Protein AF-A0A1V6XBX2-F1 (afdb_monomer)

pLDDT: mean 84.84, std 13.64, range [40.03, 98.0]

Structure (mmCIF, N/CA/C/O backbone):
data_AF-A0A1V6XBX2-F1
#
_entry.id   AF-A0A1V6XBX2-F1
#
loop_
_atom_site.group_PDB
_atom_site.id
_atom_site.type_symbol
_atom_site.label_atom_id
_atom_site.label_alt_id
_atom_site.label_comp_id
_atom_site.label_asym_id
_atom_site.label_entity_id
_atom_site.label_seq_id
_atom_site.pdbx_PDB_ins_code
_atom_site.Cartn_x
_atom_site.Cartn_y
_atom_site.Cartn_z
_atom_site.occupancy
_atom_site.B_iso_or_equiv
_atom_site.auth_seq_id
_atom_site.auth_comp_id
_atom_site.auth_asym_id
_atom_site.auth_atom_id
_atom_site.pdbx_PDB_model_num
ATOM 1 N N . MET A 1 1 ? 5.591 -26.740 -16.834 1.00 48.97 1 MET A N 1
ATOM 2 C CA . MET A 1 1 ? 5.102 -25.373 -16.517 1.00 48.97 1 MET A CA 1
ATOM 3 C C . MET A 1 1 ? 5.470 -24.867 -15.116 1.00 48.97 1 MET A C 1
ATOM 5 O O . MET A 1 1 ? 5.672 -23.668 -14.979 1.00 48.97 1 MET A O 1
ATOM 9 N N . VAL A 1 2 ? 5.560 -25.709 -14.074 1.00 46.50 2 VAL A N 1
ATOM 10 C CA . VAL A 1 2 ? 6.003 -25.264 -12.728 1.00 46.50 2 VAL A CA 1
ATOM 11 C C . VAL A 1 2 ? 7.518 -25.025 -12.680 1.00 46.50 2 VAL A C 1
ATOM 13 O O . VAL A 1 2 ? 7.960 -24.003 -12.169 1.00 46.50 2 VAL A O 1
ATOM 16 N N . GLU A 1 3 ? 8.308 -25.904 -13.295 1.00 40.03 3 GLU A N 1
ATOM 17 C CA . GLU A 1 3 ? 9.778 -25.818 -13.299 1.00 40.03 3 GLU A CA 1
ATOM 18 C C . GLU A 1 3 ? 10.311 -24.557 -13.997 1.00 40.03 3 GLU A C 1
ATOM 20 O O . GLU A 1 3 ? 11.242 -23.920 -13.516 1.00 40.03 3 GLU A O 1
ATOM 25 N N . GLU A 1 4 ? 9.659 -24.119 -15.073 1.00 40.56 4 GLU A N 1
ATOM 26 C CA . GLU A 1 4 ? 10.021 -22.898 -15.805 1.00 40.56 4 GLU A CA 1
ATOM 27 C C . GLU A 1 4 ? 9.711 -21.618 -15.001 1.00 40.56 4 GLU A C 1
ATOM 29 O O . GLU A 1 4 ? 10.446 -20.631 -15.065 1.00 40.56 4 GLU A O 1
ATOM 34 N N . ARG A 1 5 ? 8.666 -21.650 -14.157 1.00 47.09 5 ARG A N 1
ATOM 35 C CA . ARG A 1 5 ? 8.363 -20.569 -13.202 1.00 47.09 5 ARG A CA 1
ATOM 36 C C . ARG A 1 5 ? 9.399 -20.484 -12.080 1.00 47.09 5 ARG A C 1
ATOM 38 O O . ARG A 1 5 ? 9.719 -19.375 -11.659 1.00 47.09 5 ARG A O 1
ATOM 45 N N . VAL A 1 6 ? 9.934 -21.622 -11.632 1.00 46.78 6 VAL A N 1
ATOM 46 C CA . VAL A 1 6 ? 11.008 -21.685 -10.625 1.00 46.78 6 VAL A CA 1
ATOM 47 C C . VAL A 1 6 ? 12.339 -21.219 -11.225 1.00 46.78 6 VAL A C 1
ATOM 49 O O . VAL A 1 6 ? 13.027 -20.396 -10.627 1.00 46.78 6 VAL A O 1
ATOM 52 N N . ALA A 1 7 ? 12.667 -21.639 -12.450 1.00 46.53 7 ALA A N 1
ATOM 53 C CA . ALA A 1 7 ? 13.879 -21.204 -13.148 1.00 46.53 7 ALA A CA 1
ATOM 54 C C . ALA A 1 7 ? 13.904 -19.682 -13.400 1.00 46.53 7 ALA A C 1
ATOM 56 O O . ALA A 1 7 ? 14.932 -19.032 -13.201 1.00 46.53 7 ALA A O 1
ATOM 57 N N . ASN A 1 8 ? 12.759 -19.081 -13.749 1.00 48.72 8 ASN A N 1
ATOM 58 C CA . ASN A 1 8 ? 12.637 -17.626 -13.892 1.00 48.72 8 ASN A CA 1
ATOM 59 C C . ASN A 1 8 ? 12.634 -16.866 -12.554 1.00 48.72 8 ASN A C 1
ATOM 61 O O . ASN A 1 8 ? 12.913 -15.667 -12.546 1.00 48.72 8 ASN A O 1
ATOM 65 N N . SER A 1 9 ? 12.365 -17.526 -11.421 1.00 51.09 9 SER A N 1
ATOM 66 C CA . SER A 1 9 ? 12.452 -16.898 -10.093 1.00 51.09 9 SER A CA 1
ATOM 67 C C . SER A 1 9 ? 13.895 -16.762 -9.586 1.00 51.09 9 SER A C 1
ATOM 69 O O . SER A 1 9 ? 14.126 -16.017 -8.636 1.00 51.09 9 SER A O 1
ATOM 71 N N . LEU A 1 10 ? 14.855 -17.463 -10.205 1.00 49.78 10 LEU A N 1
ATOM 72 C CA . LEU A 1 10 ? 16.271 -17.487 -9.813 1.00 49.78 10 LEU A CA 1
ATOM 73 C C . LEU A 1 10 ? 17.147 -16.486 -10.580 1.00 49.78 10 LEU A C 1
ATOM 75 O O . LEU A 1 10 ? 18.305 -16.271 -10.211 1.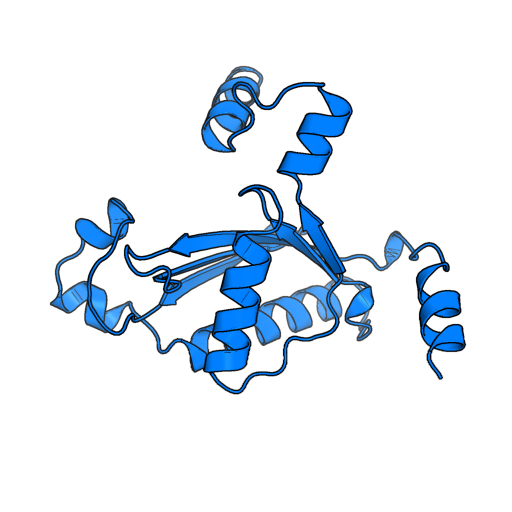00 49.78 10 LEU A O 1
ATOM 79 N N . ARG A 1 11 ? 16.626 -15.836 -11.630 1.00 58.62 11 ARG A N 1
ATOM 80 C CA . ARG A 1 11 ? 17.337 -14.719 -12.263 1.00 58.62 11 ARG A CA 1
ATOM 81 C C . ARG A 1 11 ? 17.361 -13.550 -11.288 1.00 58.62 11 ARG A C 1
ATOM 83 O O . ARG A 1 11 ? 16.315 -12.997 -10.948 1.00 58.62 11 ARG A O 1
ATOM 90 N N . ARG A 1 12 ? 18.567 -13.177 -10.841 1.00 64.06 12 ARG A N 1
ATOM 91 C CA . ARG A 1 12 ? 18.766 -11.958 -10.051 1.00 64.06 12 ARG A CA 1
ATOM 92 C C . ARG A 1 12 ? 18.124 -10.796 -10.809 1.00 64.06 12 ARG A C 1
ATOM 94 O O . ARG A 1 12 ? 18.428 -10.627 -11.991 1.00 64.06 12 ARG A O 1
ATOM 101 N N . PRO A 1 13 ? 17.220 -10.040 -10.174 1.00 68.00 13 PRO A N 1
ATOM 102 C CA . PRO A 1 13 ? 16.595 -8.932 -10.859 1.00 68.00 13 PRO A CA 1
ATOM 103 C C . PRO A 1 13 ? 17.627 -7.874 -11.213 1.00 68.00 13 PRO A C 1
ATOM 105 O O . PRO A 1 13 ? 18.527 -7.580 -10.424 1.00 68.00 13 PRO A O 1
ATOM 108 N N . ASP A 1 14 ? 17.472 -7.304 -12.402 1.00 80.06 14 ASP A N 1
ATOM 109 C CA . ASP A 1 14 ? 18.209 -6.116 -12.792 1.00 80.06 14 ASP A CA 1
ATOM 110 C C . ASP A 1 14 ? 17.801 -4.973 -11.856 1.00 80.06 14 ASP A C 1
ATOM 112 O O . ASP A 1 14 ? 16.692 -4.439 -11.931 1.00 80.06 14 ASP A O 1
ATOM 116 N N . LEU A 1 15 ? 18.696 -4.635 -10.927 1.00 80.50 15 LEU A N 1
ATOM 117 C CA . LEU A 1 15 ? 18.447 -3.624 -9.904 1.00 80.50 15 LEU A CA 1
ATOM 118 C C . LEU A 1 15 ? 18.161 -2.250 -10.522 1.00 80.50 15 LEU A C 1
ATOM 120 O O . LEU A 1 15 ? 17.426 -1.464 -9.927 1.00 80.50 15 LEU A O 1
ATOM 124 N N . SER A 1 16 ? 18.680 -1.976 -11.727 1.00 82.94 16 SER A N 1
ATOM 125 C CA . SER A 1 16 ? 18.423 -0.719 -12.442 1.00 82.94 16 SER A CA 1
ATOM 126 C C . SER A 1 16 ? 16.960 -0.571 -12.876 1.00 82.94 16 SER A C 1
ATOM 128 O O . SER A 1 16 ? 16.481 0.544 -13.081 1.00 82.94 16 SER A O 1
ATOM 130 N N . ARG A 1 17 ? 16.222 -1.687 -12.939 1.00 88.19 17 ARG A N 1
ATOM 131 C CA . ARG A 1 17 ? 14.811 -1.741 -13.335 1.00 88.19 17 ARG A CA 1
ATOM 132 C C . ARG A 1 17 ? 13.851 -1.813 -12.155 1.00 88.19 17 ARG A C 1
ATOM 134 O O . ARG A 1 17 ? 12.648 -1.663 -12.340 1.00 88.19 17 ARG A O 1
ATOM 141 N N . ILE A 1 18 ? 14.345 -1.998 -10.929 1.00 92.25 18 ILE A N 1
ATOM 142 C CA . ILE A 1 18 ? 13.470 -2.169 -9.766 1.00 92.25 18 ILE A CA 1
ATOM 143 C C . ILE A 1 18 ? 12.828 -0.850 -9.341 1.00 92.25 18 ILE A C 1
ATOM 145 O O . ILE A 1 18 ? 13.509 0.152 -9.145 1.00 92.25 18 ILE A O 1
ATOM 149 N N . THR A 1 19 ? 11.521 -0.859 -9.096 1.00 94.31 19 THR A N 1
ATOM 150 C CA . THR A 1 19 ? 10.825 0.224 -8.388 1.00 94.31 19 THR A CA 1
ATOM 151 C C . THR A 1 19 ? 10.358 -0.290 -7.034 1.00 94.31 19 THR A C 1
ATOM 153 O O . THR A 1 19 ? 9.632 -1.278 -6.966 1.00 94.31 19 THR A O 1
ATOM 156 N N . VAL A 1 20 ? 10.746 0.384 -5.950 1.00 95.62 20 VAL A N 1
ATOM 157 C CA . VAL A 1 20 ? 10.257 0.049 -4.605 1.00 95.62 20 VAL A CA 1
ATOM 158 C C . VAL A 1 20 ? 9.111 0.987 -4.250 1.00 95.62 20 VAL A C 1
ATOM 160 O O . VAL A 1 20 ? 9.232 2.203 -4.401 1.00 95.62 20 VAL A O 1
ATOM 163 N N . ILE A 1 21 ? 8.000 0.420 -3.790 1.00 96.88 21 ILE A N 1
ATOM 164 C CA . ILE A 1 21 ? 6.854 1.148 -3.251 1.00 96.88 21 ILE A CA 1
ATOM 165 C C . ILE A 1 21 ? 6.729 0.767 -1.781 1.00 96.88 21 ILE A C 1
ATOM 167 O O . ILE A 1 21 ? 6.383 -0.367 -1.453 1.00 96.88 21 ILE A O 1
ATOM 171 N N . PHE A 1 22 ? 7.014 1.716 -0.899 1.00 95.50 22 PHE A N 1
ATOM 172 C CA . PHE A 1 22 ? 6.757 1.581 0.526 1.00 95.50 22 PHE A CA 1
ATOM 173 C C . PHE A 1 22 ? 5.291 1.895 0.775 1.00 95.50 22 PHE A C 1
ATOM 175 O O . PHE A 1 22 ? 4.794 2.902 0.272 1.00 95.50 22 PHE A O 1
ATOM 182 N N . TYR A 1 23 ? 4.589 1.063 1.530 1.00 95.69 23 TYR A N 1
ATOM 183 C CA . TYR A 1 23 ? 3.185 1.310 1.830 1.00 95.69 23 TYR A CA 1
ATOM 184 C C . TYR A 1 23 ? 2.829 0.917 3.260 1.00 95.69 23 TYR A C 1
ATOM 186 O O . TYR A 1 23 ? 3.567 0.192 3.929 1.00 95.69 23 TYR A O 1
ATOM 194 N N . HIS A 1 24 ? 1.696 1.438 3.717 1.00 93.12 24 HIS A N 1
ATOM 195 C CA . HIS A 1 24 ? 1.139 1.183 5.034 1.00 93.12 24 HIS A CA 1
ATOM 196 C C . HIS A 1 24 ? -0.387 1.104 4.957 1.00 93.12 24 HIS A C 1
ATOM 198 O O . HIS A 1 24 ? -1.015 1.860 4.204 1.00 93.12 24 HIS A O 1
ATOM 204 N N . LEU A 1 25 ? -0.966 0.209 5.758 1.00 93.19 25 LEU A N 1
ATOM 205 C CA . LEU A 1 25 ? -2.408 0.049 5.909 1.00 93.19 25 LEU A CA 1
ATOM 206 C C . LEU A 1 25 ? -2.870 0.485 7.298 1.00 93.19 25 LEU A C 1
ATOM 208 O O . LEU A 1 25 ? -2.377 -0.010 8.309 1.00 93.19 25 LEU A O 1
ATOM 212 N N . GLY A 1 26 ? -3.893 1.335 7.336 1.00 90.75 26 GLY A N 1
ATOM 213 C CA . GLY A 1 26 ? -4.747 1.481 8.511 1.00 90.75 26 GLY A CA 1
ATOM 214 C C . GLY A 1 26 ? -5.843 0.421 8.464 1.00 90.75 26 GLY A C 1
ATOM 215 O O . GLY A 1 26 ? -6.503 0.271 7.433 1.00 90.75 26 GLY A O 1
ATOM 216 N N . LEU A 1 27 ? -6.039 -0.313 9.560 1.00 90.12 27 LEU A N 1
ATOM 217 C CA . LEU A 1 27 ? -7.051 -1.368 9.660 1.00 90.12 27 LEU A CA 1
ATOM 218 C C . LEU A 1 27 ? -8.139 -0.981 10.663 1.00 90.12 27 LEU A C 1
ATOM 220 O O . LEU A 1 27 ? -7.830 -0.626 11.795 1.00 90.12 27 LEU A O 1
ATOM 224 N N . ALA A 1 28 ? -9.408 -1.116 10.298 1.00 88.38 28 ALA A N 1
ATOM 225 C CA . ALA A 1 28 ? -10.518 -1.034 11.240 1.00 88.38 28 ALA A CA 1
ATOM 226 C C . ALA A 1 28 ? -10.506 -2.224 12.223 1.00 88.38 28 ALA A C 1
ATOM 228 O O . ALA A 1 28 ? -9.763 -3.196 12.052 1.00 88.38 28 ALA A O 1
ATOM 229 N N . LYS A 1 29 ? -11.341 -2.169 13.274 1.00 84.12 29 LYS A N 1
ATOM 230 C CA . LYS A 1 29 ? -11.372 -3.203 14.333 1.00 84.12 29 LYS A CA 1
ATOM 231 C C . LYS A 1 29 ? -11.670 -4.608 13.809 1.00 84.12 29 LYS A C 1
ATOM 233 O O . LYS A 1 29 ? -11.235 -5.586 14.405 1.00 84.12 29 LYS A O 1
ATOM 238 N N . ASP A 1 30 ? -12.416 -4.700 12.717 1.00 85.19 30 ASP A N 1
ATOM 239 C CA . ASP A 1 30 ? -12.793 -5.945 12.049 1.00 85.19 30 ASP A CA 1
ATOM 240 C C . ASP A 1 30 ? -11.754 -6.422 11.015 1.00 85.19 30 ASP A C 1
ATOM 242 O O . ASP A 1 30 ? -11.942 -7.453 10.371 1.00 85.19 30 ASP A O 1
ATOM 246 N N . GLY A 1 31 ? -10.643 -5.695 10.861 1.00 87.31 31 GLY A N 1
ATOM 247 C CA . GLY A 1 31 ? -9.568 -6.020 9.930 1.00 87.31 31 GLY A CA 1
ATOM 248 C C . GLY A 1 31 ? -9.794 -5.534 8.496 1.00 87.31 31 GLY A C 1
ATOM 249 O O . GLY A 1 31 ? -8.973 -5.862 7.631 1.00 87.31 31 GLY A O 1
ATOM 250 N N . GLN A 1 32 ? -10.856 -4.762 8.227 1.00 91.19 32 GLN A N 1
ATOM 251 C CA . GLN A 1 32 ? -11.013 -4.067 6.946 1.00 91.19 32 GLN A CA 1
ATOM 252 C C . GLN A 1 32 ? -9.969 -2.964 6.804 1.00 91.19 32 GLN A C 1
ATOM 254 O O . GLN A 1 32 ? -9.611 -2.304 7.777 1.00 91.19 32 GLN A O 1
ATOM 259 N N . VAL A 1 33 ? -9.485 -2.742 5.584 1.00 92.62 33 VAL A N 1
ATOM 260 C CA . VAL A 1 33 ? -8.586 -1.619 5.309 1.00 92.62 33 VAL A CA 1
ATOM 261 C C . VAL A 1 33 ? -9.407 -0.333 5.317 1.00 92.62 33 VAL A C 1
ATOM 263 O O . VAL A 1 33 ? -10.315 -0.180 4.509 1.00 92.62 33 VAL A O 1
ATOM 266 N N . GLU A 1 34 ? -9.079 0.583 6.225 1.00 92.50 34 GLU A N 1
ATOM 267 C CA . GLU A 1 34 ? -9.715 1.903 6.346 1.00 92.50 34 GLU A CA 1
ATOM 268 C C . GLU A 1 34 ? -8.841 3.037 5.798 1.00 92.50 34 GLU A C 1
ATOM 270 O O . GLU A 1 34 ? -9.330 4.131 5.521 1.00 92.50 34 GLU A O 1
ATOM 275 N N . GLN A 1 35 ? -7.542 2.785 5.625 1.00 93.19 35 GLN A N 1
ATOM 276 C CA . GLN A 1 35 ? -6.604 3.727 5.028 1.00 93.19 35 GLN A CA 1
ATOM 277 C C . GLN A 1 35 ? -5.514 2.972 4.270 1.00 93.19 35 GLN A C 1
ATOM 279 O O . GLN A 1 35 ? -4.995 1.967 4.753 1.00 93.19 35 GLN A O 1
ATOM 284 N N . LEU A 1 36 ? -5.128 3.492 3.109 1.00 95.50 36 LEU A N 1
ATOM 285 C CA . LEU A 1 36 ? -3.999 2.997 2.329 1.00 95.50 36 LEU A CA 1
ATOM 286 C C . LEU A 1 36 ? -3.118 4.176 1.930 1.00 95.50 36 LEU A C 1
ATOM 288 O O . LEU A 1 36 ? -3.563 5.072 1.215 1.00 95.50 36 LEU A O 1
ATOM 292 N N . SER A 1 37 ? -1.860 4.139 2.358 1.00 95.56 37 SER A N 1
ATOM 293 C CA . SER A 1 37 ? -0.857 5.151 2.028 1.00 95.56 37 SER A CA 1
ATOM 294 C C . SER A 1 37 ? 0.366 4.490 1.413 1.00 95.56 37 SER A C 1
ATOM 296 O O . SER A 1 37 ? 0.762 3.406 1.837 1.00 95.56 37 SER A O 1
ATOM 298 N N . ALA A 1 38 ? 0.993 5.144 0.440 1.00 97.25 38 ALA A N 1
ATOM 299 C CA . ALA A 1 38 ? 2.223 4.665 -0.168 1.00 97.25 38 ALA A CA 1
ATOM 300 C C . ALA A 1 38 ? 3.138 5.796 -0.639 1.00 97.25 38 ALA A C 1
ATOM 302 O O . ALA A 1 38 ? 2.693 6.893 -0.981 1.00 97.25 38 ALA A O 1
ATOM 303 N N . VAL A 1 39 ? 4.432 5.495 -0.693 1.00 97.00 39 VAL A N 1
ATOM 304 C CA . VAL A 1 39 ? 5.474 6.346 -1.254 1.00 97.00 39 VAL A CA 1
ATOM 305 C C . VAL A 1 39 ? 6.435 5.504 -2.088 1.00 97.00 39 VAL A C 1
ATOM 307 O O . VAL A 1 39 ? 6.840 4.411 -1.693 1.00 97.00 39 VAL A O 1
ATOM 310 N N . SER A 1 40 ? 6.795 5.987 -3.270 1.00 96.25 40 SER A N 1
ATOM 311 C CA . SER A 1 40 ? 7.794 5.333 -4.110 1.00 96.25 40 SER A CA 1
ATOM 312 C C . SER A 1 40 ? 9.214 5.661 -3.634 1.00 96.25 40 SER A C 1
ATOM 314 O O . SER A 1 40 ? 9.456 6.696 -3.011 1.00 96.25 40 SER A O 1
ATOM 316 N N . SER A 1 41 ? 10.195 4.852 -4.034 1.00 92.44 41 SER A N 1
ATOM 317 C CA . SER A 1 41 ? 11.621 5.171 -3.867 1.00 92.44 41 SER A CA 1
ATOM 318 C C . SER A 1 41 ? 12.079 6.437 -4.609 1.00 92.44 41 SER A C 1
ATOM 320 O O . SER A 1 41 ? 13.225 6.843 -4.459 1.00 92.44 41 SER A O 1
ATOM 322 N N . HIS A 1 42 ? 11.210 7.047 -5.419 1.00 90.19 42 HIS A N 1
ATOM 323 C CA . HIS A 1 42 ? 11.464 8.273 -6.177 1.00 90.19 42 HIS A CA 1
ATOM 324 C C . HIS A 1 42 ? 10.622 9.460 -5.668 1.00 90.19 42 HIS A C 1
ATOM 326 O O . HIS A 1 42 ? 10.699 10.548 -6.234 1.00 90.19 42 HIS A O 1
ATOM 332 N N . GLY A 1 43 ? 9.842 9.270 -4.596 1.00 92.75 43 GLY A N 1
ATOM 333 C CA . GLY A 1 43 ? 9.122 10.331 -3.892 1.00 92.75 43 GLY A CA 1
ATOM 334 C C . GLY A 1 43 ? 7.657 10.535 -4.290 1.00 92.75 43 GLY A C 1
ATOM 335 O O . GLY A 1 43 ? 6.984 11.339 -3.645 1.00 92.75 43 GLY A O 1
ATOM 336 N N . GLU A 1 44 ? 7.122 9.825 -5.290 1.00 96.38 44 GLU A N 1
ATOM 337 C CA . GLU A 1 44 ? 5.686 9.882 -5.595 1.00 96.38 44 GLU A CA 1
ATOM 338 C C . GLU A 1 44 ? 4.859 9.307 -4.446 1.00 96.38 44 GLU A C 1
ATOM 340 O O . GLU A 1 44 ? 5.219 8.281 -3.872 1.00 96.38 44 GLU A O 1
ATOM 345 N N . ARG A 1 45 ? 3.728 9.944 -4.135 1.00 97.56 45 ARG A N 1
ATOM 346 C CA . ARG A 1 45 ? 2.874 9.586 -2.998 1.00 97.56 45 ARG A CA 1
ATOM 347 C C . ARG A 1 45 ? 1.472 9.191 -3.443 1.00 97.56 45 ARG A C 1
ATOM 349 O O . ARG A 1 45 ? 0.949 9.721 -4.422 1.00 97.56 45 ARG A O 1
ATOM 356 N N . PHE A 1 46 ? 0.868 8.304 -2.667 1.00 97.56 46 PHE A N 1
ATOM 357 C CA . PHE A 1 46 ? -0.530 7.903 -2.740 1.00 97.56 46 PHE A CA 1
ATOM 358 C C . PHE A 1 46 ? -1.097 7.859 -1.320 1.00 97.56 46 PHE A C 1
ATOM 360 O O . PHE A 1 46 ? -0.409 7.427 -0.397 1.00 97.56 46 PHE A O 1
ATOM 367 N N . SER A 1 47 ? -2.334 8.305 -1.135 1.00 96.44 47 SER A N 1
ATOM 368 C CA . SER A 1 47 ? -3.055 8.179 0.131 1.00 96.44 47 SER A CA 1
ATOM 369 C C . SER A 1 47 ? -4.545 8.206 -0.153 1.00 96.44 47 SER A C 1
ATOM 371 O O . SER A 1 47 ? -4.992 9.038 -0.942 1.00 96.44 47 SER A O 1
ATOM 373 N N . SER A 1 48 ? -5.301 7.320 0.483 1.00 95.44 48 SER A N 1
ATOM 374 C CA . SER A 1 48 ? -6.759 7.329 0.424 1.00 95.44 48 SER A CA 1
ATOM 375 C C . SER A 1 48 ? -7.358 6.764 1.711 1.00 95.44 48 SER A C 1
ATOM 377 O O . SER A 1 48 ? -6.750 5.925 2.389 1.00 95.44 48 SER A O 1
ATOM 379 N N . VAL A 1 49 ? -8.549 7.260 2.046 1.00 93.38 49 VAL A N 1
ATOM 380 C CA . VAL A 1 49 ? -9.397 6.759 3.129 1.00 93.38 49 VAL A CA 1
ATOM 381 C C . VAL A 1 49 ? -10.454 5.868 2.498 1.00 93.38 49 VAL A C 1
ATOM 383 O O . VAL A 1 49 ? -11.122 6.263 1.547 1.00 93.38 49 VAL A O 1
ATOM 386 N N . ILE A 1 50 ? -10.611 4.666 3.034 1.00 93.25 50 ILE A N 1
ATOM 387 C CA . ILE A 1 50 ? -11.468 3.634 2.461 1.00 93.25 50 ILE A CA 1
ATOM 388 C C . ILE A 1 50 ? -12.708 3.468 3.330 1.00 93.25 50 ILE A C 1
ATOM 390 O O . ILE A 1 50 ? -12.623 3.387 4.559 1.00 93.25 50 ILE A O 1
ATOM 394 N N . ARG A 1 51 ? -13.871 3.413 2.681 1.00 90.56 51 ARG A N 1
ATOM 395 C CA . ARG A 1 51 ? -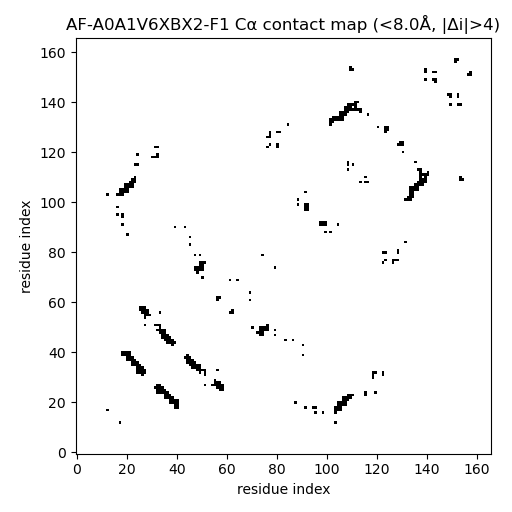15.146 3.143 3.340 1.00 90.56 51 ARG A CA 1
ATOM 396 C C . ARG A 1 51 ? -15.206 1.693 3.816 1.00 90.56 51 ARG A C 1
ATOM 398 O O . ARG A 1 51 ? -15.078 0.772 3.013 1.00 90.56 51 ARG A O 1
ATOM 405 N N . THR A 1 52 ? -15.468 1.500 5.104 1.00 86.62 52 THR A N 1
ATOM 406 C CA . THR A 1 52 ? -15.695 0.182 5.717 1.00 86.62 52 THR A CA 1
ATOM 407 C C . THR A 1 52 ? -17.189 -0.100 5.896 1.00 86.62 52 THR A C 1
ATOM 409 O O . THR A 1 52 ? -18.009 0.821 5.907 1.00 86.62 52 THR A O 1
ATOM 412 N N . THR A 1 53 ? -17.576 -1.373 6.041 1.00 80.06 53 THR A N 1
ATOM 413 C CA . THR A 1 53 ? -19.001 -1.753 6.191 1.00 80.06 53 THR A CA 1
ATOM 414 C C . THR A 1 53 ? -19.615 -1.266 7.502 1.00 80.06 53 THR A C 1
ATOM 416 O O . THR A 1 53 ? -20.791 -0.920 7.548 1.00 80.06 53 THR A O 1
ATOM 419 N N . VAL A 1 54 ? -18.821 -1.242 8.573 1.00 76.38 54 VAL A N 1
ATOM 420 C CA . VAL A 1 54 ? -19.166 -0.621 9.852 1.00 76.38 54 VAL A CA 1
ATOM 421 C C . VAL A 1 54 ? -18.080 0.392 10.160 1.00 76.38 54 VAL A C 1
ATOM 423 O O . VAL A 1 54 ? -16.889 0.075 10.087 1.00 76.38 54 VAL A O 1
ATOM 426 N N . ARG A 1 55 ? -18.480 1.613 10.526 1.00 70.31 55 ARG A N 1
ATOM 427 C CA . ARG A 1 55 ? -17.541 2.634 10.990 1.00 70.31 55 ARG A CA 1
ATOM 428 C C . ARG A 1 55 ? -17.030 2.253 12.383 1.00 70.31 55 ARG A C 1
ATOM 430 O O . ARG A 1 55 ? -17.566 2.683 13.399 1.00 70.31 55 ARG A O 1
ATOM 437 N N . ALA A 1 56 ? -16.018 1.394 12.415 1.00 67.88 56 ALA A N 1
ATOM 438 C CA . ALA A 1 56 ? -15.338 0.908 13.612 1.00 67.88 56 ALA A CA 1
ATOM 439 C C . ALA A 1 56 ? -13.852 1.280 13.554 1.00 67.88 56 ALA A C 1
ATOM 441 O O . ALA A 1 56 ? -12.975 0.432 13.755 1.00 67.88 56 ALA A O 1
ATOM 442 N N . ASN A 1 57 ? -13.592 2.545 13.218 1.00 70.62 57 ASN A N 1
ATOM 443 C CA . ASN A 1 57 ? -12.252 3.001 12.903 1.00 70.62 57 ASN A CA 1
ATOM 444 C C . ASN A 1 57 ? -11.319 2.838 14.099 1.00 70.62 57 ASN A C 1
ATOM 446 O O . ASN A 1 57 ? -11.711 3.108 15.239 1.00 70.62 57 ASN A O 1
ATOM 450 N N . THR A 1 58 ? -10.092 2.390 13.843 1.00 73.38 58 THR A N 1
ATOM 451 C CA . THR A 1 58 ? -9.064 2.293 14.894 1.00 73.38 58 THR A CA 1
ATOM 452 C C . THR A 1 58 ? -8.078 3.443 14.820 1.00 73.38 58 THR A C 1
ATOM 454 O O . THR A 1 58 ? -7.500 3.801 15.845 1.00 73.38 58 THR A O 1
ATOM 457 N N . SER A 1 59 ? -7.922 4.054 13.642 1.00 70.56 59 SER A N 1
ATOM 458 C CA . SER A 1 59 ? -7.107 5.245 13.459 1.00 70.56 59 SER A CA 1
ATOM 459 C C . SER A 1 59 ? -7.593 6.376 14.376 1.00 70.56 59 SER A C 1
ATOM 461 O O . SER A 1 59 ? -8.737 6.826 14.236 1.00 70.56 59 SER A O 1
ATOM 463 N N . PRO A 1 60 ? -6.733 6.898 15.276 1.00 72.44 60 PRO A N 1
ATOM 464 C CA . PRO A 1 60 ? -7.067 8.048 16.116 1.00 72.44 60 PRO A CA 1
ATOM 465 C C . PRO A 1 60 ? -7.469 9.271 15.287 1.00 72.44 60 PRO A C 1
ATOM 467 O O . PRO A 1 60 ? -8.368 10.018 15.665 1.00 72.44 60 PRO A O 1
ATOM 470 N N . THR A 1 61 ? -6.841 9.448 14.120 1.00 74.12 61 THR A N 1
ATOM 471 C CA . THR A 1 61 ? -7.145 10.540 13.194 1.00 74.12 61 THR A CA 1
ATOM 472 C C . THR A 1 61 ? -8.520 10.363 12.561 1.00 74.12 61 THR A C 1
ATOM 474 O O . THR A 1 61 ? -9.313 11.297 12.581 1.00 74.12 61 THR A O 1
ATOM 477 N N . LEU A 1 62 ? -8.846 9.174 12.042 1.00 76.25 62 LEU A N 1
ATOM 478 C CA . LEU A 1 62 ? -10.156 8.945 11.419 1.00 76.25 62 LEU A CA 1
ATOM 479 C C . LEU A 1 62 ? -11.297 8.900 12.444 1.00 76.25 62 LEU A C 1
ATOM 481 O O . LEU A 1 62 ? -12.429 9.256 12.111 1.00 76.25 62 LEU A O 1
ATOM 485 N N . GLY A 1 63 ? -11.009 8.489 13.681 1.00 75.75 63 GLY A N 1
ATOM 486 C CA . GLY A 1 63 ? -11.955 8.514 14.796 1.00 75.75 63 GLY A CA 1
ATOM 487 C C . GLY A 1 63 ? -12.334 9.929 15.241 1.00 75.75 63 GLY A C 1
ATOM 488 O O . GLY A 1 63 ? -13.458 10.140 15.686 1.00 75.75 63 GLY A O 1
ATOM 489 N N . ALA A 1 64 ? -11.438 10.906 15.069 1.00 81.50 64 ALA A N 1
ATOM 490 C CA . ALA A 1 64 ? -11.698 12.307 15.402 1.00 81.50 64 ALA A CA 1
ATOM 491 C C . ALA A 1 64 ? -12.522 13.057 14.335 1.00 81.50 64 ALA A C 1
ATOM 493 O O . ALA A 1 64 ? -13.045 14.137 14.604 1.00 81.50 64 ALA A O 1
ATOM 494 N N . ILE A 1 65 ? -12.640 12.509 13.121 1.00 82.75 65 ILE A N 1
ATOM 495 C CA . ILE A 1 65 ? -13.362 13.153 12.016 1.00 82.75 65 ILE A CA 1
ATOM 496 C C . ILE A 1 65 ? -14.884 12.970 12.208 1.00 82.75 65 ILE A C 1
ATOM 498 O O . ILE A 1 65 ? -15.332 11.854 12.485 1.00 82.75 65 ILE A O 1
ATOM 502 N N . PRO A 1 66 ? -15.722 14.009 12.034 1.00 84.75 66 PRO A N 1
ATOM 503 C CA . PRO A 1 66 ? -17.179 13.855 12.071 1.00 84.75 66 PRO A CA 1
ATOM 504 C C . PRO A 1 66 ? -17.705 12.868 11.007 1.00 84.75 66 PRO A C 1
ATOM 506 O O . PRO A 1 66 ? -17.120 12.785 9.924 1.00 84.75 66 PRO A O 1
ATOM 509 N N . PRO A 1 67 ? -18.794 12.114 11.265 1.00 83.50 67 PRO A N 1
ATOM 510 C CA . PRO A 1 67 ? -19.349 11.148 10.307 1.00 83.50 67 PRO A CA 1
ATOM 511 C C . PRO A 1 67 ? -19.626 11.717 8.916 1.00 83.50 67 PRO A C 1
ATOM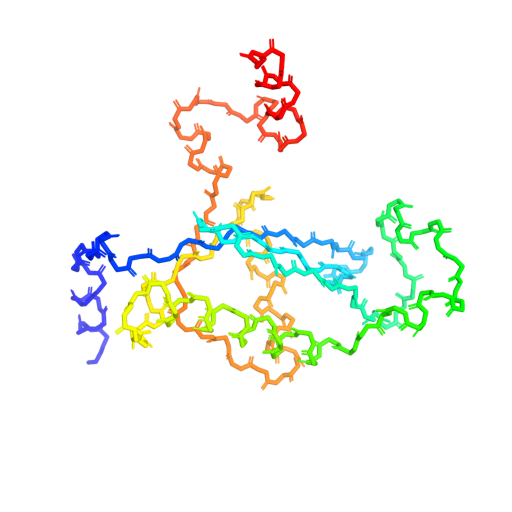 513 O O . PRO A 1 67 ? -19.343 11.061 7.916 1.00 83.50 67 PRO A O 1
ATOM 516 N N . GLU A 1 68 ? -20.126 12.944 8.842 1.00 85.81 68 GLU A N 1
ATOM 517 C CA . GLU A 1 68 ? -20.469 13.622 7.593 1.00 85.81 68 GLU A CA 1
ATOM 518 C C . GLU A 1 68 ? -19.214 13.880 6.757 1.00 85.81 68 GLU A C 1
ATOM 520 O O . GLU A 1 68 ? -19.196 13.622 5.556 1.00 85.81 68 GLU A O 1
ATOM 525 N N . VAL A 1 69 ? -18.133 14.314 7.410 1.00 85.38 69 VAL A N 1
ATOM 526 C CA . VAL A 1 69 ? -16.838 14.559 6.766 1.00 85.38 69 VAL A CA 1
ATOM 527 C C . VAL A 1 69 ? -16.193 13.239 6.348 1.00 85.38 69 VAL A C 1
ATOM 529 O O . VAL A 1 69 ? -15.686 13.133 5.234 1.00 85.38 69 VAL A O 1
ATOM 532 N N . TYR A 1 70 ? -16.258 12.204 7.192 1.00 84.12 70 TYR A N 1
ATOM 533 C CA . TYR A 1 70 ? -15.760 10.874 6.839 1.00 84.12 70 TYR A CA 1
ATOM 534 C C . TYR A 1 70 ? -16.470 10.322 5.599 1.00 84.12 70 TYR A C 1
ATOM 536 O O . TYR A 1 70 ? -15.803 9.838 4.694 1.00 84.12 70 TYR A O 1
ATOM 544 N N . ASN A 1 71 ? -17.796 10.446 5.509 1.00 83.62 71 ASN A N 1
ATOM 545 C CA . ASN A 1 71 ? -18.561 9.948 4.363 1.00 83.62 71 ASN A CA 1
ATOM 546 C C . ASN A 1 71 ? -18.201 10.644 3.041 1.00 83.62 71 ASN A C 1
ATOM 548 O O . ASN A 1 71 ? -18.326 10.026 1.985 1.00 83.62 71 ASN A O 1
ATOM 552 N N . VAL A 1 72 ? -17.747 11.901 3.097 1.00 86.50 72 VAL A N 1
ATOM 553 C CA . VAL A 1 72 ? -17.250 12.648 1.930 1.00 86.50 72 VAL A CA 1
ATOM 554 C C . VAL A 1 72 ? -15.830 12.223 1.552 1.00 86.50 72 VAL A C 1
ATOM 556 O O . VAL A 1 72 ? -15.518 12.132 0.369 1.00 86.50 72 VAL A O 1
ATOM 559 N N . LEU A 1 73 ? -14.968 11.968 2.540 1.00 88.56 73 LEU A N 1
ATOM 560 C CA . LEU A 1 73 ? -13.568 11.592 2.315 1.00 88.56 73 LEU A CA 1
ATOM 561 C C . LEU A 1 73 ? -13.385 10.115 1.949 1.00 88.56 73 LEU A C 1
ATOM 563 O O . LEU A 1 73 ? -12.443 9.778 1.240 1.00 88.56 73 LEU A O 1
ATOM 567 N N . ALA A 1 74 ? -14.235 9.235 2.478 1.00 91.06 74 ALA A N 1
ATOM 568 C CA . ALA A 1 74 ? -14.092 7.794 2.352 1.00 91.06 74 ALA A CA 1
ATOM 569 C C . ALA A 1 74 ? -14.574 7.306 0.983 1.00 91.06 74 ALA A C 1
ATOM 571 O O . ALA A 1 74 ? -15.769 7.346 0.654 1.00 91.06 74 ALA A O 1
ATOM 572 N N . GLU A 1 75 ? -13.625 6.794 0.214 1.00 94.25 75 GLU A N 1
ATOM 573 C CA . GLU A 1 75 ? -13.823 6.266 -1.127 1.00 94.25 75 GLU A CA 1
ATOM 574 C C . GLU A 1 75 ? -14.238 4.788 -1.101 1.00 94.25 75 GLU A C 1
ATOM 576 O O . GLU A 1 75 ? -14.057 4.069 -0.112 1.00 94.25 75 GLU A O 1
ATOM 581 N N .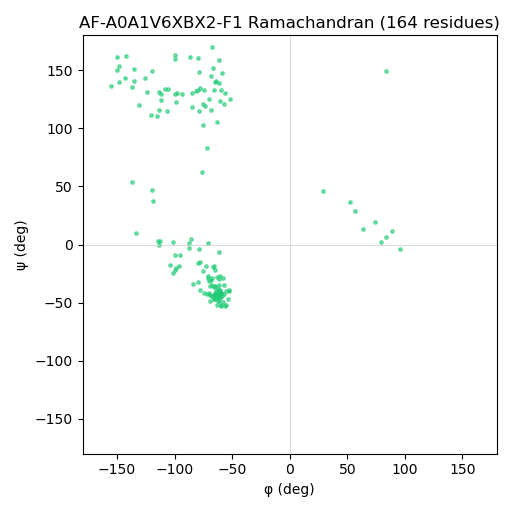 ASP A 1 76 ? -14.810 4.324 -2.213 1.00 94.25 76 ASP A N 1
ATOM 582 C CA . ASP A 1 76 ? -15.155 2.916 -2.391 1.00 94.25 76 ASP A CA 1
ATOM 583 C C . ASP A 1 76 ? -13.885 2.037 -2.435 1.00 94.25 76 ASP A C 1
ATOM 585 O O . ASP A 1 76 ? -12.946 2.361 -3.173 1.00 94.25 76 ASP A O 1
ATOM 589 N N . PRO A 1 77 ? -13.837 0.904 -1.702 1.00 94.38 77 PRO A N 1
ATOM 590 C CA . PRO A 1 77 ? -12.666 0.030 -1.671 1.00 94.38 77 PRO A CA 1
ATOM 591 C C . PRO A 1 77 ? -12.167 -0.398 -3.054 1.00 94.38 77 PRO A C 1
ATOM 593 O O . PRO A 1 77 ? -10.958 -0.428 -3.291 1.00 94.38 77 PRO A O 1
ATOM 596 N N . LYS A 1 78 ? -13.070 -0.703 -3.994 1.00 96.25 78 LYS A N 1
ATOM 597 C CA . LYS A 1 78 ? -12.691 -1.151 -5.336 1.00 96.25 78 LYS A CA 1
ATOM 598 C C . LYS A 1 78 ? -12.020 -0.022 -6.111 1.00 96.25 78 LYS A C 1
ATOM 600 O O . LYS A 1 78 ? -10.977 -0.247 -6.728 1.00 96.25 78 LYS A O 1
ATOM 605 N N . GLU A 1 79 ? -12.575 1.185 -6.051 1.00 96.81 79 GLU A N 1
ATOM 606 C CA . GLU A 1 79 ? -11.998 2.362 -6.711 1.00 96.81 79 GLU A CA 1
ATOM 607 C C . GLU A 1 79 ? -10.617 2.715 -6.159 1.00 96.81 79 GLU A C 1
ATOM 609 O O . GLU A 1 79 ? -9.693 2.994 -6.934 1.00 96.81 79 GLU A O 1
ATOM 614 N N . VAL A 1 80 ? -10.433 2.615 -4.840 1.00 97.44 80 VAL A N 1
ATOM 615 C CA . VAL A 1 80 ? -9.136 2.861 -4.198 1.00 97.44 80 VAL A CA 1
ATOM 616 C C . VAL A 1 80 ? -8.108 1.820 -4.620 1.00 97.44 80 VAL A C 1
ATOM 618 O O . VAL A 1 80 ? -7.003 2.186 -5.019 1.00 97.44 80 VAL A O 1
ATOM 621 N N . MET A 1 81 ? -8.461 0.533 -4.610 1.00 97.81 81 MET A N 1
ATOM 622 C CA . MET A 1 81 ? -7.548 -0.539 -5.025 1.00 97.81 81 MET A CA 1
ATOM 623 C C . MET A 1 81 ? -7.157 -0.417 -6.504 1.00 97.81 81 MET A C 1
ATOM 625 O O . MET A 1 81 ? -5.979 -0.538 -6.846 1.00 97.81 81 MET A O 1
ATOM 629 N N . MET A 1 82 ? -8.108 -0.101 -7.390 1.00 97.56 82 MET A N 1
ATOM 630 C CA . MET A 1 82 ? -7.801 0.162 -8.800 1.00 97.56 82 MET A CA 1
ATOM 631 C C . MET A 1 82 ? -6.899 1.388 -8.966 1.00 97.56 82 MET A C 1
ATOM 633 O O . MET A 1 82 ? -5.947 1.356 -9.750 1.00 97.56 82 MET A O 1
ATOM 637 N N . SER A 1 83 ? -7.172 2.465 -8.228 1.00 97.75 83 SER A N 1
ATOM 638 C CA . SER A 1 83 ? -6.371 3.690 -8.262 1.00 97.75 83 SER A CA 1
ATOM 639 C C . SER A 1 83 ? -4.963 3.467 -7.720 1.00 97.75 83 SER A C 1
ATOM 641 O O . SER A 1 83 ? -4.005 3.976 -8.300 1.00 97.75 83 SER A O 1
ATOM 643 N N . PHE A 1 84 ? -4.810 2.628 -6.698 1.00 98.00 84 PHE A N 1
ATOM 644 C CA . PHE A 1 84 ? -3.517 2.214 -6.172 1.00 98.00 84 PHE A CA 1
ATOM 645 C C . PHE A 1 84 ? -2.710 1.407 -7.198 1.00 98.00 84 PHE A C 1
ATOM 647 O O . PHE A 1 84 ? -1.556 1.737 -7.476 1.00 98.00 84 PHE A O 1
ATOM 654 N N . CYS A 1 85 ? -3.320 0.415 -7.857 1.00 96.75 85 CYS A N 1
ATOM 655 C CA . CYS A 1 85 ? -2.665 -0.321 -8.943 1.00 96.75 85 CYS A CA 1
ATOM 656 C C . CYS A 1 85 ? -2.258 0.604 -10.103 1.00 96.75 85 CYS A C 1
ATOM 658 O O . CYS A 1 85 ? -1.150 0.487 -10.633 1.00 96.75 85 CYS A O 1
ATOM 660 N N . ARG A 1 86 ? -3.122 1.559 -10.481 1.00 96.69 86 ARG A N 1
ATOM 661 C CA . ARG A 1 86 ? -2.811 2.578 -11.500 1.00 96.69 86 ARG A CA 1
ATOM 662 C C . ARG A 1 86 ? -1.649 3.475 -11.067 1.00 96.69 86 ARG A C 1
ATOM 664 O O . ARG A 1 86 ? -0.761 3.735 -11.878 1.00 96.69 86 ARG A O 1
ATOM 671 N N . PHE A 1 87 ? -1.627 3.912 -9.809 1.00 97.25 87 PHE A N 1
ATOM 672 C CA . PHE A 1 87 ? -0.538 4.700 -9.231 1.00 97.25 87 PHE A CA 1
ATOM 673 C C . PHE A 1 87 ? 0.799 3.958 -9.317 1.00 97.25 87 PHE A C 1
ATOM 675 O O . PHE A 1 87 ? 1.772 4.522 -9.825 1.00 97.25 87 PHE A O 1
ATOM 682 N N . ILE A 1 88 ? 0.836 2.693 -8.892 1.00 96.38 88 ILE A N 1
ATOM 683 C CA . ILE A 1 88 ? 2.040 1.856 -8.944 1.00 96.38 88 ILE A CA 1
ATOM 684 C C . ILE A 1 88 ? 2.526 1.720 -10.390 1.00 96.38 88 ILE A C 1
ATOM 686 O O . ILE A 1 88 ? 3.686 2.014 -10.685 1.00 96.38 88 ILE A O 1
ATOM 690 N N . ARG A 1 89 ? 1.630 1.329 -11.306 1.00 94.88 89 ARG A N 1
ATOM 691 C CA . ARG A 1 89 ? 1.968 1.109 -12.718 1.00 94.88 89 ARG A CA 1
ATOM 692 C C . ARG A 1 89 ? 2.497 2.380 -13.376 1.00 94.88 89 ARG A C 1
ATOM 694 O O . ARG A 1 89 ? 3.522 2.331 -14.046 1.00 94.88 89 ARG A O 1
ATOM 701 N N . ARG A 1 90 ? 1.827 3.518 -13.167 1.00 94.81 90 ARG A N 1
ATOM 702 C CA . ARG A 1 90 ? 2.260 4.813 -13.713 1.00 94.81 90 ARG A CA 1
ATOM 703 C C . ARG A 1 90 ? 3.627 5.209 -13.166 1.00 94.81 90 ARG A C 1
ATOM 705 O O . ARG A 1 90 ? 4.482 5.641 -13.928 1.00 94.81 90 ARG A O 1
ATOM 712 N N . THR A 1 91 ? 3.830 5.055 -11.861 1.00 95.00 91 THR A N 1
ATOM 713 C CA . THR A 1 91 ? 5.101 5.389 -11.209 1.00 95.00 91 THR A CA 1
ATOM 714 C C . THR A 1 91 ? 6.245 4.549 -11.766 1.00 95.00 91 THR A C 1
ATOM 716 O O . THR A 1 91 ? 7.295 5.091 -12.095 1.00 95.00 91 THR A O 1
ATOM 719 N N . HIS A 1 92 ? 6.039 3.242 -11.932 1.00 94.56 92 HIS A N 1
ATOM 720 C CA . HIS A 1 92 ? 7.045 2.358 -12.514 1.00 94.56 92 HIS A CA 1
ATOM 721 C C . HIS A 1 92 ? 7.362 2.731 -13.969 1.00 94.56 92 HIS A C 1
ATOM 723 O O . HIS A 1 92 ? 8.518 3.011 -14.281 1.00 94.56 92 HIS A O 1
ATOM 729 N N . LEU A 1 93 ? 6.331 2.856 -14.814 1.00 93.06 93 LEU A N 1
ATOM 730 C CA . LEU A 1 93 ? 6.467 3.194 -16.235 1.00 93.06 93 LEU A CA 1
ATOM 731 C C . LEU A 1 93 ? 7.277 4.484 -16.448 1.00 93.06 93 LEU A C 1
ATOM 733 O O . LEU A 1 93 ? 8.195 4.520 -17.262 1.00 93.06 93 LEU A O 1
ATOM 737 N N . MET A 1 94 ? 6.959 5.537 -15.689 1.00 90.62 94 MET A N 1
ATOM 738 C CA . MET A 1 94 ? 7.594 6.851 -15.837 1.00 90.62 94 MET A CA 1
ATOM 739 C C . MET A 1 94 ? 9.051 6.874 -15.359 1.00 90.62 94 MET A C 1
ATOM 741 O O . MET A 1 94 ? 9.826 7.705 -15.822 1.00 90.62 94 MET A O 1
ATOM 745 N N . LYS A 1 95 ? 9.434 6.001 -14.418 1.00 89.00 95 LYS A N 1
ATOM 746 C CA . LYS A 1 95 ? 10.795 5.973 -13.849 1.00 89.00 95 LYS A CA 1
ATOM 747 C C . LYS A 1 95 ? 11.718 4.962 -14.502 1.00 89.00 95 LYS A C 1
ATOM 749 O O . LYS A 1 95 ? 12.929 5.068 -14.338 1.00 89.00 95 LYS A O 1
ATOM 754 N N . ARG A 1 96 ? 11.159 3.980 -15.206 1.00 88.31 96 ARG A N 1
ATOM 755 C CA . ARG A 1 96 ? 11.897 2.866 -15.809 1.00 88.31 96 ARG A CA 1
ATOM 756 C C . ARG A 1 96 ? 11.740 2.834 -17.326 1.00 88.31 96 ARG A C 1
ATOM 758 O O . ARG A 1 96 ? 11.627 1.764 -17.903 1.00 88.31 96 ARG A O 1
ATOM 765 N N . GLU A 1 97 ? 11.714 4.011 -17.954 1.00 85.00 97 GLU A N 1
ATOM 766 C CA . GLU A 1 97 ? 11.745 4.174 -19.419 1.00 85.00 97 GLU A CA 1
ATOM 767 C C . GLU A 1 97 ? 10.683 3.343 -20.162 1.00 85.00 97 GLU A C 1
ATOM 769 O O . GLU A 1 97 ? 10.918 2.815 -21.246 1.00 85.00 97 GLU A O 1
ATOM 774 N N . GLY A 1 98 ? 9.490 3.216 -19.577 1.00 83.94 98 GLY A N 1
ATOM 775 C CA . GLY A 1 98 ? 8.411 2.432 -20.169 1.00 83.94 98 GLY A CA 1
ATOM 776 C C . GLY A 1 98 ? 8.393 0.948 -19.791 1.00 83.94 98 GLY A C 1
ATOM 777 O O . GLY A 1 98 ? 7.626 0.203 -20.400 1.00 83.94 98 GLY A O 1
ATOM 778 N N . ASP A 1 99 ? 9.173 0.507 -18.796 1.00 87.31 99 ASP A N 1
ATOM 779 C CA . ASP A 1 99 ? 9.092 -0.864 -18.278 1.00 87.31 99 ASP A CA 1
ATOM 780 C C . ASP A 1 99 ? 7.661 -1.202 -17.817 1.00 87.31 99 ASP A C 1
ATOM 782 O O . ASP A 1 99 ? 6.996 -0.445 -17.099 1.00 87.31 99 ASP A O 1
ATOM 786 N N . MET A 1 100 ? 7.174 -2.350 -18.286 1.00 87.38 100 MET A N 1
ATOM 787 C CA . MET A 1 100 ? 5.841 -2.881 -18.004 1.00 87.38 100 MET A CA 1
ATOM 788 C C . MET A 1 100 ? 5.889 -4.174 -17.180 1.00 87.38 100 MET A C 1
ATOM 790 O O . MET A 1 100 ? 4.832 -4.722 -16.863 1.00 87.38 100 MET A O 1
ATOM 794 N N . GLU A 1 101 ? 7.077 -4.671 -16.827 1.00 90.75 101 GLU A N 1
ATOM 795 C CA . GLU A 1 101 ? 7.247 -5.904 -16.061 1.00 90.75 101 GLU A CA 1
ATOM 796 C C . GLU A 1 101 ? 6.912 -5.679 -14.580 1.00 90.75 101 GLU A C 1
ATOM 798 O O . GLU A 1 101 ? 7.700 -5.142 -13.802 1.00 90.75 101 GLU A O 1
ATOM 803 N N . MET A 1 102 ? 5.728 -6.129 -14.155 1.00 90.44 102 MET A N 1
ATOM 804 C CA . MET A 1 102 ? 5.253 -5.907 -12.785 1.00 90.44 102 MET A CA 1
ATOM 805 C C . MET A 1 102 ? 6.104 -6.620 -11.728 1.00 90.44 102 MET A C 1
ATOM 807 O O . MET A 1 102 ? 6.162 -6.156 -10.588 1.00 90.44 102 MET A O 1
ATOM 811 N N . ARG A 1 103 ? 6.851 -7.670 -12.101 1.00 91.31 103 ARG A N 1
ATOM 812 C CA . ARG A 1 103 ? 7.812 -8.330 -11.201 1.00 91.31 103 ARG A CA 1
ATOM 813 C C . ARG A 1 103 ? 8.980 -7.429 -10.812 1.00 91.31 103 ARG A C 1
ATOM 815 O O . ARG A 1 103 ? 9.649 -7.702 -9.814 1.00 91.31 103 ARG A O 1
ATOM 822 N N . ASN A 1 104 ? 9.244 -6.357 -11.559 1.00 93.25 104 ASN A N 1
ATOM 823 C CA . ASN A 1 104 ? 10.256 -5.364 -11.201 1.00 93.25 104 ASN A CA 1
ATOM 824 C C . ASN A 1 104 ? 9.769 -4.386 -10.122 1.00 93.25 104 ASN A C 1
ATOM 826 O O . ASN A 1 104 ? 10.555 -3.588 -9.613 1.00 93.25 104 ASN A O 1
ATOM 830 N N . ILE A 1 105 ? 8.508 -4.478 -9.701 1.00 94.56 105 ILE A N 1
ATOM 831 C CA . ILE A 1 105 ? 7.987 -3.712 -8.574 1.00 94.56 105 ILE A CA 1
ATOM 832 C C . ILE A 1 105 ? 8.099 -4.534 -7.290 1.00 94.56 105 ILE A C 1
ATOM 834 O O . ILE A 1 105 ? 7.645 -5.678 -7.220 1.00 94.56 105 ILE A O 1
ATOM 838 N N . ILE A 1 106 ? 8.672 -3.916 -6.258 1.00 95.06 106 ILE A N 1
ATOM 839 C CA . ILE A 1 106 ? 8.691 -4.441 -4.893 1.00 95.06 106 ILE A CA 1
ATOM 840 C C . ILE A 1 106 ? 7.722 -3.617 -4.045 1.00 95.06 106 ILE A C 1
ATOM 842 O O . ILE A 1 106 ? 7.962 -2.431 -3.816 1.00 95.06 106 ILE A O 1
ATOM 846 N N . LEU A 1 107 ? 6.655 -4.243 -3.549 1.00 95.38 107 LEU A N 1
ATOM 847 C CA . LEU A 1 107 ? 5.818 -3.673 -2.496 1.00 95.38 107 LEU A CA 1
ATOM 848 C C . LEU A 1 107 ? 6.445 -3.992 -1.143 1.00 95.38 107 LEU A C 1
ATOM 850 O O . LEU A 1 107 ? 6.585 -5.157 -0.768 1.00 95.38 107 LEU A O 1
ATOM 854 N N . MET A 1 108 ? 6.821 -2.952 -0.411 1.00 94.94 108 MET A N 1
ATOM 855 C CA . MET A 1 108 ? 7.509 -3.060 0.865 1.00 94.94 108 MET A CA 1
ATOM 856 C C . MET A 1 108 ? 6.615 -2.549 1.994 1.00 94.94 108 MET A C 1
ATOM 858 O O . MET A 1 108 ? 6.279 -1.368 2.036 1.00 94.94 108 MET A O 1
ATOM 862 N N . ALA A 1 109 ? 6.251 -3.446 2.908 1.00 93.44 109 ALA A N 1
ATOM 863 C CA . ALA A 1 109 ? 5.529 -3.106 4.132 1.00 93.44 109 ALA A CA 1
ATOM 864 C C . ALA A 1 109 ? 6.487 -3.013 5.333 1.00 93.44 109 ALA A C 1
ATOM 866 O O . ALA A 1 109 ? 7.617 -3.517 5.288 1.00 93.44 109 ALA A O 1
ATOM 867 N N . HIS A 1 110 ? 6.024 -2.377 6.411 1.00 86.62 110 HIS A N 1
ATOM 868 C CA . HIS A 1 110 ? 6.734 -2.267 7.690 1.00 86.62 110 HIS A CA 1
ATOM 869 C C . HIS A 1 110 ? 5.776 -2.508 8.868 1.00 86.62 110 HIS A C 1
ATOM 871 O O . HIS A 1 110 ? 5.611 -1.667 9.746 1.00 86.62 110 HIS A O 1
ATOM 877 N N . ALA A 1 111 ? 5.074 -3.640 8.843 1.00 72.88 111 ALA A N 1
ATOM 878 C CA . ALA A 1 111 ? 4.076 -3.996 9.860 1.00 72.88 111 ALA A CA 1
ATOM 879 C C . ALA A 1 111 ? 4.205 -5.445 10.368 1.00 72.88 111 ALA A C 1
ATOM 881 O O . ALA A 1 111 ? 3.337 -5.928 11.095 1.00 72.88 111 ALA A O 1
ATOM 882 N N . GLY A 1 112 ? 5.299 -6.126 10.005 1.00 65.12 112 GLY A N 1
ATOM 883 C CA . GLY A 1 112 ? 5.636 -7.474 10.456 1.00 65.12 112 GLY A CA 1
ATOM 884 C C . GLY A 1 112 ? 4.979 -8.610 9.668 1.00 65.12 112 GLY A C 1
ATOM 885 O O . GLY A 1 112 ? 3.862 -8.488 9.160 1.00 65.12 112 GLY A O 1
ATOM 886 N N . TYR A 1 113 ? 5.710 -9.732 9.602 1.00 72.56 113 TYR A N 1
ATOM 887 C CA . TYR A 1 113 ? 5.342 -11.066 9.096 1.00 72.56 113 TYR A CA 1
ATOM 888 C C . TYR A 1 113 ? 4.281 -11.106 7.980 1.00 72.56 113 TYR A C 1
ATOM 890 O O . TYR A 1 113 ? 3.351 -11.910 8.018 1.00 72.56 113 TYR A O 1
ATOM 898 N N . CYS A 1 114 ? 4.414 -10.246 6.968 1.00 82.38 114 CYS A N 1
ATOM 899 C CA . CYS A 1 114 ? 3.511 -10.185 5.813 1.00 82.38 114 CYS A CA 1
ATOM 900 C C . CYS A 1 114 ? 2.048 -9.798 6.106 1.00 82.38 114 CYS A C 1
ATOM 902 O O . CYS A 1 114 ? 1.203 -9.935 5.216 1.00 82.38 114 CYS A O 1
ATOM 904 N N . LYS A 1 115 ? 1.729 -9.290 7.302 1.00 86.94 115 LYS A N 1
ATOM 905 C CA . LYS A 1 115 ? 0.352 -8.962 7.704 1.00 86.94 115 LYS A CA 1
ATOM 906 C C . LYS A 1 115 ? -0.313 -7.989 6.728 1.00 86.94 115 LYS A C 1
ATOM 908 O O . LYS A 1 115 ? -1.377 -8.295 6.190 1.00 86.94 115 LYS A O 1
ATOM 913 N N . ASP A 1 116 ? 0.338 -6.864 6.447 1.00 91.06 116 ASP A N 1
ATOM 914 C CA . ASP A 1 116 ? -0.195 -5.845 5.534 1.00 91.06 116 ASP A CA 1
ATOM 915 C C . ASP A 1 116 ? -0.410 -6.401 4.125 1.00 91.06 116 ASP A C 1
ATOM 917 O O . ASP A 1 116 ? -1.447 -6.148 3.512 1.00 91.06 116 ASP A O 1
ATOM 921 N N . HIS A 1 117 ? 0.506 -7.248 3.642 1.00 93.75 117 HIS A N 1
ATOM 922 C CA . HIS A 1 117 ? 0.366 -7.884 2.331 1.00 93.75 117 HIS A CA 1
ATOM 923 C C . HIS A 1 117 ? -0.898 -8.739 2.268 1.00 93.75 117 HIS A C 1
ATOM 925 O O . HIS A 1 117 ? -1.655 -8.655 1.304 1.00 93.75 117 HIS A O 1
ATOM 931 N N . VAL A 1 118 ? -1.173 -9.524 3.312 1.00 93.62 118 VAL A N 1
ATOM 932 C CA . VAL A 1 118 ? -2.378 -10.360 3.372 1.00 93.62 118 VAL A CA 1
ATOM 933 C C . VAL A 1 118 ? -3.646 -9.508 3.358 1.00 93.62 118 VAL A C 1
ATOM 935 O O . VAL A 1 118 ? -4.569 -9.826 2.608 1.00 93.62 118 VAL A O 1
ATOM 938 N N . HIS A 1 119 ? -3.706 -8.425 4.139 1.00 94.56 119 HIS A N 1
ATOM 939 C CA . HIS A 1 119 ? -4.874 -7.537 4.151 1.00 94.56 119 HIS A CA 1
ATOM 940 C C . HIS A 1 119 ? -5.071 -6.828 2.805 1.00 94.56 119 HIS A C 1
ATOM 942 O O . HIS A 1 119 ? -6.195 -6.798 2.295 1.00 94.56 119 HIS A O 1
ATOM 948 N N . LEU A 1 120 ? -3.995 -6.335 2.184 1.00 95.50 120 LEU A N 1
ATOM 949 C CA . LEU A 1 120 ? -4.044 -5.693 0.870 1.00 95.50 120 LEU A CA 1
ATOM 950 C C . LEU A 1 120 ? -4.581 -6.655 -0.198 1.00 95.50 120 LEU A C 1
ATOM 952 O O . LEU A 1 120 ? -5.553 -6.344 -0.886 1.00 95.50 120 LEU A O 1
ATOM 956 N N . LEU A 1 121 ? -3.984 -7.847 -0.305 1.00 95.62 121 LEU A N 1
ATOM 957 C CA . LEU A 1 121 ? -4.362 -8.845 -1.307 1.00 95.62 121 LEU A CA 1
ATOM 958 C C . LEU A 1 121 ? -5.788 -9.357 -1.089 1.00 95.62 121 LEU A C 1
ATOM 960 O O . LEU A 1 121 ? -6.541 -9.490 -2.053 1.00 95.62 121 LEU A O 1
ATOM 964 N N . ARG A 1 122 ? -6.188 -9.614 0.165 1.00 95.50 122 ARG A N 1
ATOM 965 C CA . ARG A 1 122 ? -7.569 -10.001 0.496 1.00 95.50 122 ARG A CA 1
ATOM 966 C C . ARG A 1 122 ? -8.565 -8.924 0.093 1.00 95.50 122 ARG A C 1
ATOM 968 O O . ARG A 1 122 ? -9.605 -9.262 -0.460 1.00 95.50 122 ARG A O 1
ATOM 975 N N . THR A 1 123 ? -8.234 -7.656 0.320 1.00 95.62 123 THR A N 1
ATOM 976 C CA . THR A 1 123 ? -9.101 -6.536 -0.063 1.00 95.62 123 THR A CA 1
ATOM 977 C C . THR A 1 123 ? -9.230 -6.441 -1.581 1.00 95.62 123 THR A C 1
ATOM 979 O O . THR A 1 123 ? -10.344 -6.394 -2.090 1.00 95.62 123 THR A O 1
ATOM 982 N N . MET A 1 124 ? -8.117 -6.522 -2.322 1.00 97.19 124 MET A N 1
ATOM 983 C CA . MET A 1 124 ? -8.143 -6.551 -3.791 1.00 97.19 124 MET A CA 1
ATOM 984 C C . MET A 1 124 ? -9.032 -7.683 -4.319 1.00 97.19 124 MET A C 1
ATOM 986 O O . MET A 1 124 ? -9.956 -7.431 -5.093 1.00 97.19 124 MET A O 1
ATOM 990 N N . MET A 1 125 ? -8.809 -8.913 -3.850 1.00 96.88 125 MET A N 1
ATOM 991 C CA . MET A 1 125 ? -9.588 -10.076 -4.284 1.00 96.88 125 MET A CA 1
ATOM 992 C C . MET A 1 125 ? -11.065 -9.966 -3.886 1.00 96.88 125 MET A C 1
ATOM 994 O O . MET A 1 125 ? -11.932 -10.289 -4.694 1.00 96.88 125 MET A O 1
ATOM 998 N N . GLY A 1 126 ? -11.362 -9.460 -2.685 1.00 95.56 126 GLY A N 1
ATOM 999 C CA . GLY A 1 126 ? -12.728 -9.205 -2.219 1.00 95.56 126 GLY A CA 1
ATOM 1000 C C . GLY A 1 126 ? -13.479 -8.185 -3.081 1.00 95.56 126 GLY A C 1
ATOM 1001 O O . GLY A 1 126 ? -14.688 -8.299 -3.257 1.00 95.56 126 GLY A O 1
ATOM 1002 N N . CYS A 1 127 ? -12.763 -7.242 -3.696 1.00 95.00 127 CYS A N 1
ATOM 1003 C CA . CYS A 1 127 ? -13.304 -6.284 -4.663 1.00 95.00 127 CYS A CA 1
ATOM 1004 C C . CYS A 1 127 ? -13.341 -6.810 -6.115 1.00 95.00 127 CYS A C 1
ATOM 1006 O O . CYS A 1 127 ? -13.662 -6.053 -7.038 1.00 95.00 127 CYS A O 1
ATOM 1008 N N . GLY A 1 128 ? -12.991 -8.081 -6.345 1.00 96.12 128 GLY A N 1
ATOM 1009 C CA . GLY A 1 128 ? -12.912 -8.686 -7.678 1.00 96.12 128 GLY A CA 1
ATOM 1010 C C . GLY A 1 128 ? -11.693 -8.245 -8.497 1.00 96.12 128 GLY A C 1
ATOM 1011 O O . GLY A 1 128 ? -11.701 -8.362 -9.721 1.00 96.12 128 GLY A O 1
ATOM 1012 N N . ILE A 1 129 ? -10.652 -7.717 -7.850 1.00 96.62 129 ILE A N 1
ATOM 1013 C CA . ILE A 1 129 ? -9.403 -7.294 -8.491 1.00 96.62 129 ILE A CA 1
ATOM 1014 C C . ILE A 1 129 ? -8.376 -8.409 -8.316 1.00 96.62 129 ILE A C 1
ATOM 1016 O O .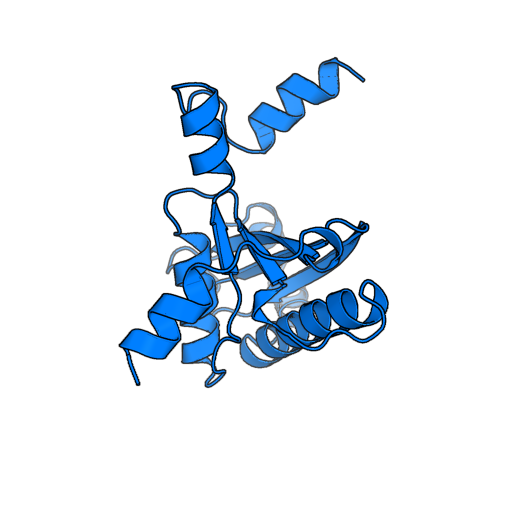 ILE A 1 129 ? -8.046 -8.799 -7.198 1.00 96.62 129 ILE A O 1
ATOM 1020 N N . THR A 1 130 ? -7.840 -8.909 -9.429 1.00 95.12 130 THR A N 1
ATOM 1021 C CA . THR A 1 130 ? -6.709 -9.844 -9.384 1.00 95.12 130 THR A CA 1
ATOM 1022 C C . THR A 1 130 ? -5.436 -9.059 -9.063 1.00 95.12 130 THR A C 1
ATOM 1024 O O . THR A 1 130 ? -5.100 -8.149 -9.828 1.00 95.12 130 THR A O 1
ATOM 1027 N N . PRO A 1 131 ? -4.724 -9.370 -7.964 1.00 92.25 131 PRO A N 1
ATOM 1028 C CA . PRO A 1 131 ? -3.486 -8.679 -7.640 1.00 92.25 131 PRO A CA 1
ATOM 1029 C C . PRO A 1 131 ? -2.449 -8.848 -8.760 1.00 92.25 131 PRO A C 1
ATOM 1031 O O . PRO A 1 131 ? -2.245 -9.972 -9.228 1.00 92.25 131 PRO A O 1
ATOM 1034 N N . PRO A 1 132 ? -1.784 -7.767 -9.200 1.00 92.00 132 PRO A N 1
ATOM 1035 C CA . PRO A 1 132 ? -0.659 -7.883 -10.117 1.00 92.00 132 PRO A CA 1
ATOM 1036 C C . PRO A 1 132 ? 0.488 -8.699 -9.507 1.00 92.00 132 PRO A C 1
ATOM 1038 O O . PRO A 1 132 ? 0.606 -8.816 -8.287 1.00 92.00 132 PRO A O 1
ATOM 1041 N N . ASP A 1 133 ? 1.356 -9.233 -10.365 1.00 91.50 133 ASP A N 1
ATOM 1042 C CA . ASP A 1 133 ? 2.482 -10.101 -9.989 1.00 91.50 133 ASP A CA 1
ATOM 1043 C C . ASP A 1 133 ? 3.656 -9.300 -9.392 1.00 91.50 133 ASP A C 1
ATOM 1045 O O . ASP A 1 133 ? 4.747 -9.213 -9.958 1.00 91.50 133 ASP A O 1
ATOM 1049 N N . PHE A 1 134 ? 3.394 -8.638 -8.265 1.00 91.12 134 PHE A N 1
ATOM 1050 C CA . PHE A 1 134 ? 4.369 -7.856 -7.516 1.00 91.12 134 PHE A CA 1
ATOM 1051 C C . PHE A 1 134 ? 5.278 -8.752 -6.677 1.00 91.12 134 PHE A C 1
ATOM 1053 O O . PHE A 1 134 ? 4.847 -9.760 -6.112 1.00 91.12 134 PHE A O 1
ATOM 1060 N N . ARG A 1 135 ? 6.526 -8.321 -6.475 1.00 92.94 135 ARG A N 1
ATOM 1061 C CA . ARG A 1 135 ? 7.362 -8.880 -5.408 1.00 92.94 135 ARG A CA 1
ATOM 1062 C C . ARG A 1 135 ? 6.971 -8.243 -4.079 1.00 92.94 135 ARG A C 1
ATOM 1064 O O . ARG A 1 135 ? 6.855 -7.026 -3.983 1.00 92.94 135 ARG A O 1
ATOM 1071 N N . LEU A 1 136 ? 6.797 -9.059 -3.048 1.00 92.62 136 LEU A N 1
ATOM 1072 C CA . LEU A 1 136 ? 6.432 -8.601 -1.709 1.00 92.62 136 LEU A CA 1
ATOM 1073 C C . LEU A 1 136 ? 7.653 -8.684 -0.797 1.00 92.62 136 LEU A C 1
ATOM 1075 O O . LEU A 1 136 ? 8.360 -9.691 -0.796 1.00 92.62 136 LEU A O 1
ATOM 1079 N N . ALA A 1 137 ? 7.897 -7.631 -0.025 1.00 91.69 137 ALA A N 1
ATOM 1080 C CA . ALA A 1 137 ? 8.987 -7.574 0.939 1.00 91.69 137 ALA A CA 1
ATOM 1081 C C . ALA A 1 137 ? 8.514 -6.987 2.271 1.00 91.69 137 ALA A C 1
ATOM 1083 O O . ALA A 1 137 ? 7.591 -6.169 2.321 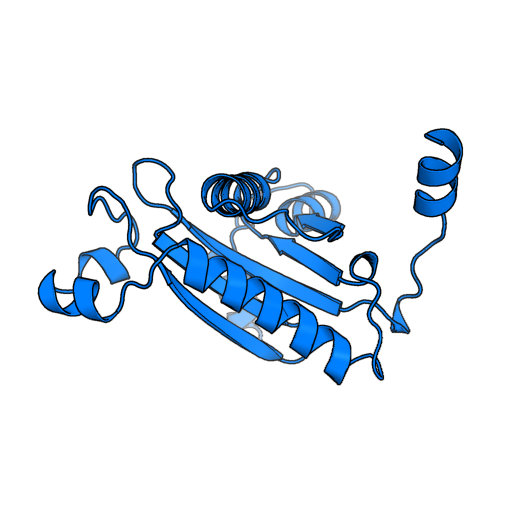1.00 91.69 137 ALA A O 1
ATOM 1084 N N . ASP A 1 138 ? 9.160 -7.402 3.356 1.00 90.31 138 ASP A N 1
ATOM 1085 C CA . ASP A 1 138 ? 8.900 -6.901 4.702 1.00 90.31 138 ASP A CA 1
ATOM 1086 C C . ASP A 1 138 ? 10.179 -6.278 5.259 1.00 90.31 138 ASP A C 1
ATOM 1088 O O . ASP A 1 138 ? 11.185 -6.953 5.486 1.00 90.31 138 ASP A O 1
ATOM 1092 N N . SER A 1 139 ? 10.153 -4.959 5.421 1.00 89.06 139 SER A N 1
ATOM 1093 C CA . SER A 1 139 ? 11.313 -4.205 5.893 1.00 89.06 139 SER A CA 1
ATOM 1094 C C . SER A 1 139 ? 11.565 -4.369 7.390 1.00 89.06 139 SER A C 1
ATOM 1096 O O . SER A 1 139 ? 12.712 -4.216 7.807 1.00 89.06 139 SER A O 1
ATOM 1098 N N . LEU A 1 140 ? 10.553 -4.736 8.187 1.00 86.94 140 LEU A N 1
ATOM 1099 C CA . LEU A 1 140 ? 10.750 -5.039 9.604 1.00 86.94 140 LEU A CA 1
ATOM 1100 C C . LEU A 1 140 ? 11.547 -6.337 9.753 1.00 86.94 140 LEU A C 1
ATOM 1102 O O . LEU A 1 140 ? 12.522 -6.381 10.499 1.00 86.94 140 LEU A O 1
ATOM 1106 N N . LEU A 1 141 ? 11.207 -7.363 8.967 1.00 84.38 141 LEU A N 1
ATOM 1107 C CA . LEU A 1 141 ? 11.966 -8.615 8.958 1.00 84.38 141 LEU A CA 1
ATOM 1108 C C . LEU A 1 141 ? 13.424 -8.388 8.527 1.00 84.38 141 LEU A C 1
ATOM 1110 O O . LEU A 1 141 ? 14.341 -8.889 9.173 1.00 84.38 141 LEU A O 1
ATOM 1114 N N . LEU A 1 142 ? 13.652 -7.591 7.475 1.00 83.44 142 LEU A N 1
ATOM 1115 C CA . LEU A 1 142 ? 15.007 -7.225 7.041 1.00 83.44 142 LEU A CA 1
ATOM 1116 C C . LEU A 1 142 ? 15.785 -6.488 8.141 1.00 83.44 142 LEU A C 1
ATOM 1118 O O . LEU A 1 142 ? 16.966 -6.764 8.353 1.00 83.44 142 LEU A O 1
ATOM 1122 N N . PHE A 1 143 ? 15.127 -5.574 8.858 1.00 83.94 143 PHE A N 1
ATOM 1123 C CA . PHE A 1 143 ? 15.729 -4.865 9.984 1.00 83.94 143 PHE A CA 1
ATOM 1124 C C . PHE A 1 143 ? 16.123 -5.828 11.109 1.00 83.94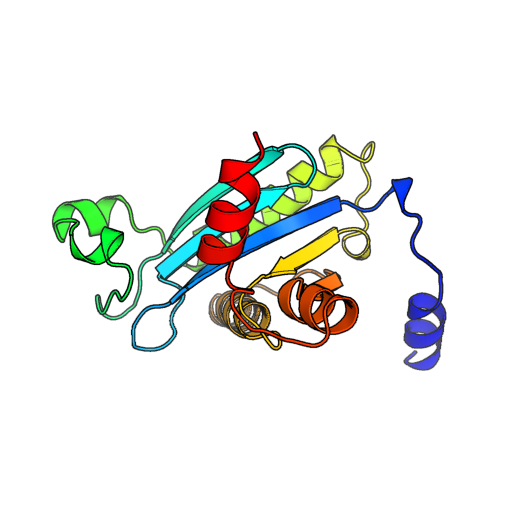 143 PHE A C 1
ATOM 1126 O O . PHE A 1 143 ? 17.269 -5.794 11.559 1.00 83.94 143 PHE A O 1
ATOM 1133 N N . MET A 1 144 ? 15.218 -6.726 11.511 1.00 83.94 144 MET A N 1
ATOM 1134 C CA . MET A 1 144 ? 15.473 -7.733 12.546 1.00 83.94 144 MET A CA 1
ATOM 1135 C C . MET A 1 144 ? 16.624 -8.664 12.162 1.00 83.94 144 MET A C 1
ATOM 1137 O O . MET A 1 144 ? 17.486 -8.936 12.990 1.00 83.94 144 MET A O 1
ATOM 1141 N N . MET A 1 145 ? 16.697 -9.106 10.903 1.00 84.00 145 MET A N 1
ATOM 1142 C CA . MET A 1 145 ? 17.810 -9.934 10.422 1.00 84.00 145 MET A CA 1
ATOM 1143 C C . MET A 1 145 ? 19.161 -9.217 10.527 1.00 84.00 145 MET A C 1
ATOM 1145 O O . MET A 1 145 ? 20.174 -9.856 10.795 1.00 84.00 145 MET A O 1
ATOM 1149 N N . TYR A 1 146 ? 19.189 -7.898 10.321 1.00 83.94 146 TYR A N 1
ATOM 1150 C CA . TYR A 1 146 ? 20.420 -7.112 10.390 1.00 83.94 146 TYR A CA 1
ATOM 1151 C C . TYR A 1 146 ? 20.798 -6.695 11.819 1.00 83.94 146 TYR A C 1
ATOM 1153 O O . TYR A 1 146 ? 21.980 -6.567 12.136 1.00 83.94 146 TYR A O 1
ATOM 1161 N N . LYS A 1 147 ? 19.810 -6.432 12.682 1.00 82.50 147 LYS A N 1
ATOM 1162 C CA . LYS A 1 147 ? 20.023 -5.923 14.047 1.00 82.50 147 LYS A CA 1
ATOM 1163 C C . LYS A 1 147 ? 19.968 -6.988 15.137 1.00 82.50 147 LYS A C 1
ATOM 1165 O O . LYS A 1 147 ? 20.515 -6.747 16.207 1.00 82.50 147 LYS A O 1
ATOM 1170 N N . GLY A 1 148 ? 19.354 -8.137 14.873 1.00 80.56 148 GLY A N 1
ATOM 1171 C CA . GLY A 1 148 ? 19.190 -9.233 15.828 1.00 80.56 148 GLY A CA 1
ATOM 1172 C C . GLY A 1 148 ? 18.064 -9.041 16.853 1.00 80.56 148 GLY A C 1
ATOM 1173 O O . GLY A 1 148 ? 17.896 -9.907 17.704 1.00 80.56 148 GLY A O 1
ATOM 1174 N N . SER A 1 149 ? 17.295 -7.947 16.790 1.00 77.19 149 SER A N 1
ATOM 1175 C CA . SER A 1 149 ? 16.138 -7.694 17.661 1.00 77.19 149 SER A CA 1
ATOM 1176 C C . SER A 1 149 ? 15.066 -6.849 16.962 1.00 77.19 149 SER A C 1
ATOM 1178 O O . SER A 1 149 ? 15.336 -6.186 15.956 1.00 77.19 149 SER A O 1
ATOM 1180 N N . ASP A 1 150 ? 13.845 -6.885 17.497 1.00 75.62 150 ASP A N 1
ATOM 1181 C CA . ASP A 1 150 ? 12.702 -6.043 17.119 1.00 75.62 150 ASP A CA 1
ATOM 1182 C C . ASP A 1 150 ? 12.457 -4.877 18.096 1.00 75.62 150 ASP A C 1
ATOM 1184 O O . ASP A 1 150 ? 11.532 -4.083 17.909 1.00 75.62 150 ASP A O 1
ATOM 1188 N N . GLU A 1 151 ? 13.301 -4.722 19.118 1.00 76.69 151 GLU A N 1
ATOM 1189 C CA . GLU A 1 151 ? 13.184 -3.629 20.082 1.00 76.69 151 GLU A CA 1
ATOM 1190 C C . GLU A 1 151 ? 13.300 -2.262 19.392 1.00 76.69 151 GLU A C 1
ATOM 1192 O O . GLU A 1 151 ? 14.314 -1.944 18.760 1.00 76.69 151 GLU A O 1
ATOM 1197 N N . ASN A 1 152 ? 12.274 -1.420 19.565 1.00 79.19 152 ASN A N 1
ATOM 1198 C CA . ASN A 1 152 ? 12.174 -0.088 18.953 1.00 79.19 152 ASN A CA 1
ATOM 1199 C C . ASN A 1 152 ? 12.278 -0.114 17.416 1.00 79.19 152 ASN A C 1
ATOM 1201 O O . ASN A 1 152 ? 12.775 0.838 16.806 1.00 79.19 152 ASN A O 1
ATOM 1205 N N . ALA A 1 153 ? 11.862 -1.222 16.798 1.00 81.38 153 ALA A N 1
ATOM 1206 C CA . ALA A 1 153 ? 11.906 -1.407 15.355 1.00 81.38 153 ALA A CA 1
ATOM 1207 C C . ALA A 1 153 ? 10.656 -0.884 14.637 1.00 81.38 153 ALA A C 1
ATOM 1209 O O . ALA A 1 153 ? 10.627 -0.932 13.416 1.00 81.38 153 ALA A O 1
ATOM 1210 N N . ASP A 1 154 ? 9.641 -0.381 15.346 1.00 83.69 154 ASP A N 1
ATOM 1211 C CA . ASP A 1 154 ? 8.515 0.295 14.704 1.00 83.69 154 ASP A CA 1
ATOM 1212 C C . ASP A 1 154 ? 8.959 1.616 14.050 1.00 83.69 154 ASP A C 1
ATOM 1214 O O . ASP A 1 154 ? 9.910 2.271 14.490 1.00 83.69 154 ASP A O 1
ATOM 1218 N N . VAL A 1 155 ? 8.251 2.032 12.993 1.00 81.06 155 VAL A N 1
ATOM 1219 C CA . VAL A 1 155 ? 8.623 3.223 12.210 1.00 81.06 155 VAL A CA 1
ATOM 1220 C C . VAL A 1 155 ? 8.740 4.471 13.086 1.00 81.06 155 VAL A C 1
ATOM 1222 O O . VAL A 1 155 ? 9.653 5.265 12.871 1.00 81.06 155 VAL A O 1
ATOM 1225 N N . ALA A 1 156 ? 7.848 4.666 14.062 1.00 81.56 156 ALA A N 1
ATOM 1226 C CA . ALA A 1 156 ? 7.845 5.876 14.880 1.00 81.56 156 ALA A CA 1
ATOM 1227 C C . ALA A 1 156 ? 9.093 5.938 15.770 1.00 81.56 156 ALA A C 1
ATOM 1229 O O . ALA A 1 156 ? 9.769 6.969 15.811 1.00 81.56 156 ALA A O 1
ATOM 1230 N N . SER A 1 157 ? 9.452 4.819 16.397 1.00 84.31 157 SER A N 1
ATOM 1231 C CA . SER A 1 157 ? 10.682 4.691 17.180 1.00 84.31 157 SER A CA 1
ATOM 1232 C C . SER A 1 157 ? 11.939 4.859 16.325 1.00 84.31 157 SER A C 1
ATOM 1234 O O . SER A 1 157 ? 12.868 5.571 16.721 1.00 84.31 157 SER A O 1
ATOM 1236 N N . LEU A 1 158 ? 11.973 4.267 15.125 1.00 84.00 158 LEU A N 1
ATOM 1237 C CA . LEU A 1 158 ? 13.089 4.430 14.188 1.00 84.00 158 LEU A CA 1
ATOM 1238 C C . LEU A 1 158 ? 13.245 5.888 13.744 1.00 84.00 158 LEU A C 1
ATOM 1240 O O . LEU A 1 158 ? 14.357 6.419 13.755 1.00 84.00 158 LEU A O 1
ATOM 1244 N N . VAL A 1 159 ? 12.143 6.559 13.402 1.00 83.12 159 VAL A N 1
ATOM 1245 C CA . VAL A 1 159 ? 12.154 7.984 13.055 1.00 83.12 159 VAL A CA 1
ATOM 1246 C C . VAL A 1 159 ? 12.645 8.808 14.236 1.00 83.12 159 VAL A C 1
ATOM 1248 O O . VAL A 1 159 ? 13.566 9.591 14.052 1.00 83.12 159 VAL A O 1
ATOM 1251 N N . ALA A 1 160 ? 12.124 8.608 15.448 1.00 84.31 160 ALA A N 1
ATOM 1252 C CA . ALA A 1 160 ? 12.565 9.356 16.628 1.00 84.31 160 ALA A CA 1
ATOM 1253 C C . ALA A 1 160 ? 14.076 9.198 16.884 1.00 84.31 160 ALA A C 1
ATOM 1255 O O . ALA A 1 160 ? 14.785 10.176 17.128 1.00 84.31 160 ALA A O 1
ATOM 1256 N N . LYS A 1 161 ? 14.595 7.973 16.747 1.00 81.94 161 LYS A N 1
ATOM 1257 C CA . LYS A 1 161 ? 16.018 7.656 16.923 1.00 81.94 161 LYS A CA 1
ATOM 1258 C C . LYS A 1 161 ? 16.924 8.320 15.884 1.00 81.94 161 LYS A C 1
ATOM 1260 O O . LYS A 1 161 ? 18.065 8.663 16.198 1.00 81.94 161 LYS A O 1
ATOM 1265 N N . HIS A 1 162 ? 16.452 8.456 14.647 1.00 76.12 162 HIS A N 1
ATOM 1266 C CA . HIS A 1 162 ? 17.249 8.965 13.530 1.00 76.12 162 HIS A CA 1
ATOM 1267 C C . HIS A 1 162 ? 16.999 10.445 13.210 1.00 76.12 162 HIS A C 1
ATOM 1269 O O . HIS A 1 162 ? 17.890 11.091 12.666 1.00 76.12 162 HIS A O 1
ATOM 1275 N N . ALA A 1 163 ? 15.857 11.005 13.607 1.00 66.81 163 ALA A N 1
ATOM 1276 C CA . ALA A 1 163 ? 15.546 12.428 13.494 1.00 66.81 163 ALA A CA 1
ATOM 1277 C C . ALA A 1 163 ? 16.418 13.280 14.426 1.00 66.81 163 ALA A C 1
ATOM 1279 O O . ALA A 1 163 ? 16.785 14.385 14.062 1.00 66.81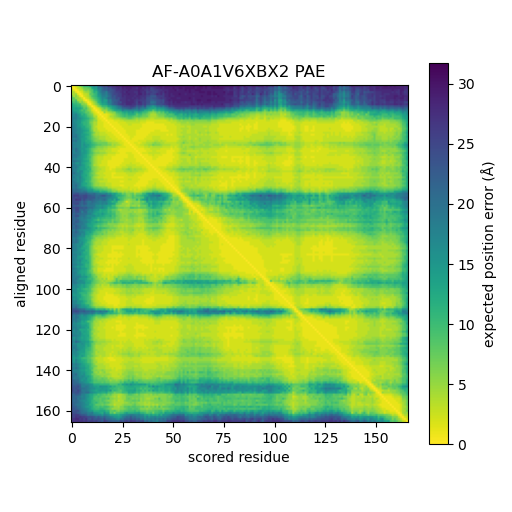 163 ALA A O 1
ATOM 1280 N N . ALA A 1 164 ? 16.834 12.742 15.578 1.00 55.00 164 ALA A N 1
ATOM 1281 C CA . ALA A 1 164 ? 17.776 13.400 16.491 1.00 55.00 164 ALA A CA 1
ATOM 1282 C C . ALA A 1 164 ? 19.232 13.465 15.969 1.00 55.00 164 ALA A C 1
ATOM 1284 O O . ALA A 1 164 ? 20.125 13.905 16.690 1.00 55.00 16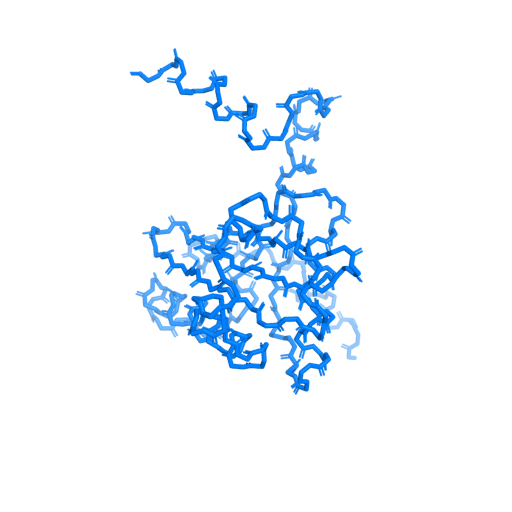4 ALA A O 1
ATOM 1285 N N . ARG A 1 165 ? 19.499 12.963 14.754 1.00 51.44 165 ARG A N 1
ATOM 1286 C CA . ARG A 1 165 ? 20.825 12.962 14.108 1.00 51.44 165 ARG A CA 1
ATOM 1287 C C . ARG A 1 165 ? 20.889 13.830 12.843 1.00 51.44 165 ARG A C 1
ATOM 1289 O O . ARG A 1 165 ? 21.925 13.813 12.180 1.00 51.44 165 ARG A O 1
ATOM 1296 N N . LEU A 1 166 ? 19.798 14.518 12.503 1.00 44.16 166 LEU A N 1
ATOM 1297 C CA . LEU A 1 166 ? 19.724 15.545 11.458 1.00 44.16 166 LEU A CA 1
ATOM 1298 C C . LEU A 1 166 ? 19.840 16.928 12.101 1.00 44.16 166 LEU A C 1
ATOM 1300 O O . LEU A 1 166 ? 20.429 17.808 11.441 1.00 44.16 166 LEU A O 1
#

Nearest PDB structures (foldseek):
  7kjv-assembly1_A  TM=4.910E-01  e=5.613E-03  Human immunodeficiency virus type 1 BH10
  8stt-assembly2_C  TM=5.005E-01  e=9.318E-03  Human immunodeficiency virus type 1 BH10
  2vg5-assembly1_A  TM=5.059E-01  e=1.127E-02  Human immunodeficiency virus 1
  6waz-assembly1_A  TM=5.039E-01  e=2.568E-02  Human immunodeficiency virus type 1 BH10
  3nll-assembly1_A  TM=6.942E-01  e=7.224E+00  Clostridium beijerinckii

Radius of gyration: 17.44 Å; Cα contacts (8 Å, |Δi|>4): 230; chains: 1; bounding box: 41×41×40 Å

Sequence (166 aa):
MVEERVANSLRRPDLSRITVIFYHLGLAKDGQVEQLSAVSSHGERFSSVIRTTVRANTSPTLGAIPPEVYNVLAEDPKEVMMSFCRFIRRTHLMKREGDMEMRNIILMAHAGYCKDHVHLLRTMMGCGITPPDFRLADSLLLFMMYKGSDENADVASLVAKHAARL

Mean predicted aligned error: 7.53 Å

Solvent-accessible surface area (backbone atoms only — not comparable to full-atom values): 9552 Å² total; per-residue (Å²): 118,68,66,62,55,54,60,63,67,67,58,78,73,63,71,90,59,50,39,46,34,40,40,52,71,41,49,24,77,88,62,47,61,35,27,46,39,36,35,36,82,84,67,54,74,50,73,50,39,29,51,57,97,63,95,47,64,58,48,71,70,66,60,71,47,54,70,72,58,43,64,72,60,33,37,57,55,52,61,51,50,54,49,48,54,49,51,53,53,51,55,39,23,74,74,40,86,62,51,79,64,48,62,38,30,33,44,32,36,70,73,47,95,57,50,55,58,52,51,51,50,50,51,31,48,76,57,74,37,82,78,74,67,55,38,79,46,50,51,39,57,55,47,26,73,74,68,77,51,68,81,65,58,49,66,68,49,44,46,58,68,52,58,80,74,113

Foldseek 3Di:
DVVVVVVVVPPDDPLLLAKEKEKDFFAFPVRATQKIWIAIPVGDIDIAGADDPDPRGPPPVLVPDDPVVSVVRHDYLQVSLVVVVVSQQVVSCVSRVRDRPQQSYEYEYADDDCSVVVNSCCSCVVSVHHDPPYHYYYVLVVVCVVPVDSVLSHPVSVCVVCVVVD

Secondary structure (DSSP, 8-state):
-HHHHHHHHSS---GGG-EEEEEEEEE-TTS-EEEEEEEETTS-EEEEEE--SS-----HHHHHS-HHHHHHHEE-HHHHHHHHHHHHHHHHHHHTTT---GGGEEEEE-SSTTHHHHHHHHHHHHTTPPPP--EEEEHHHHHHHHHS--TT-SHHHHHHHHHTT-

Organism: Penicillium nalgiovense (NCBI:txid60175)